Protein AF-A0AAW5EM48-F1 (afdb_monomer_lite)

pLDDT: mean 89.66, std 8.11, range [51.62, 98.0]

Radius of gyration: 16.62 Å; chains: 1; bounding box: 45×29×38 Å

Secondary structure (DSSP, 8-state):
-PPP--HHHHHHHHS-TTSS--SS--S--BEEEEEPPPTTS---EEEEE-TT-GGGHHHHTSSSEE--SEEESTT---GGGEEEE-------TT--HHHHHHHHHHHHT-

Sequence (110 aa):
GYPEVSPHDFYRELFPAGSLQQEPEDGKGNIIATQIRPSGKGRTRQWVIDDSLKMLDKVIGDRFGLIPPISFYGKSHTKENAHELFAVVVDVDYVGKQQLKNLLKQFGNG

Foldseek 3Di:
DDDDDDPVRVVCVLQPQPQFADPVGPPHFWWWKWADDPPPRDDIDTDTAGSVRPCVVVAVPHPHIGTAQWGFPDHDPDPVGTDDHRDDDDDCVVPDPVNVVVVVVVVVVD

Structure (mmCIF, N/CA/C/O backbone):
data_AF-A0AAW5EM48-F1
#
_entry.id   AF-A0AAW5EM48-F1
#
loop_
_atom_site.group_PDB
_atom_site.id
_atom_site.type_symbol
_atom_site.label_atom_id
_atom_site.label_alt_id
_atom_site.label_comp_id
_atom_site.label_asym_id
_atom_site.label_entity_id
_atom_site.label_seq_id
_atom_site.pdbx_PDB_ins_code
_atom_site.Cartn_x
_atom_site.Cartn_y
_atom_site.Cartn_z
_atom_site.occupancy
_atom_site.B_iso_or_equiv
_atom_site.auth_seq_id
_atom_site.auth_comp_id
_atom_site.auth_asym_id
_atom_site.auth_atom_id
_atom_site.pdbx_PDB_model_num
ATOM 1 N N . GLY A 1 1 ? -14.894 -10.027 21.585 1.00 75.31 1 GLY A N 1
ATOM 2 C CA . GLY A 1 1 ? -13.995 -9.079 20.902 1.00 75.31 1 GLY A CA 1
ATOM 3 C C . GLY A 1 1 ? -13.931 -9.453 19.440 1.00 75.31 1 GLY A C 1
ATOM 4 O O . GLY A 1 1 ? -14.325 -10.566 19.112 1.00 75.31 1 GLY A O 1
ATOM 5 N N . TYR A 1 2 ? -13.482 -8.547 18.580 1.00 79.31 2 TYR A N 1
ATOM 6 C CA . TYR A 1 2 ? -13.168 -8.904 17.197 1.00 79.31 2 TYR A CA 1
ATOM 7 C C . TYR A 1 2 ? -11.882 -9.739 17.168 1.00 79.31 2 TYR A C 1
ATOM 9 O O . TYR A 1 2 ? -11.009 -9.497 18.007 1.00 79.31 2 TYR A O 1
ATOM 17 N N . PRO A 1 3 ? -11.780 -10.742 16.281 1.00 88.69 3 PRO A N 1
ATOM 18 C CA . PRO A 1 3 ? -10.543 -11.489 16.121 1.00 88.69 3 PRO A CA 1
ATOM 19 C C . PRO A 1 3 ? -9.436 -10.548 15.636 1.00 88.69 3 PRO A C 1
ATOM 21 O O . PRO A 1 3 ? -9.676 -9.675 14.803 1.00 88.69 3 PRO A O 1
ATOM 24 N N . GLU A 1 4 ? -8.231 -10.721 16.174 1.00 90.88 4 GLU A N 1
ATOM 25 C CA . GLU A 1 4 ? -7.046 -10.068 15.628 1.00 90.88 4 GLU A CA 1
ATOM 26 C C . GLU A 1 4 ? -6.735 -10.677 14.256 1.00 90.88 4 GLU A C 1
ATOM 28 O O . GLU A 1 4 ? -6.824 -11.892 14.072 1.00 90.88 4 GLU A O 1
ATOM 33 N N . VAL A 1 5 ? -6.403 -9.825 13.291 1.00 93.25 5 VAL A N 1
ATOM 34 C CA . VAL A 1 5 ? -6.092 -10.219 11.915 1.00 93.25 5 VAL A CA 1
ATOM 35 C C . VAL A 1 5 ? -4.614 -9.950 11.678 1.00 93.25 5 VAL A C 1
ATOM 37 O O . VAL A 1 5 ? -4.095 -8.913 12.100 1.00 93.25 5 VAL A O 1
ATOM 40 N N . SER A 1 6 ? -3.917 -10.879 11.019 1.00 94.31 6 SER A N 1
ATOM 41 C CA . SER A 1 6 ? -2.512 -10.654 10.693 1.00 94.31 6 SER A CA 1
ATOM 42 C C . SER A 1 6 ? -2.380 -9.510 9.677 1.00 94.31 6 SER A C 1
ATOM 44 O O . SER A 1 6 ? -3.267 -9.318 8.841 1.00 94.31 6 SER A O 1
ATOM 46 N N . PRO A 1 7 ? -1.270 -8.753 9.680 1.00 92.75 7 PRO A N 1
ATOM 47 C CA . PRO A 1 7 ? -1.080 -7.697 8.693 1.00 92.75 7 PRO A CA 1
ATOM 48 C C . PRO A 1 7 ? -1.180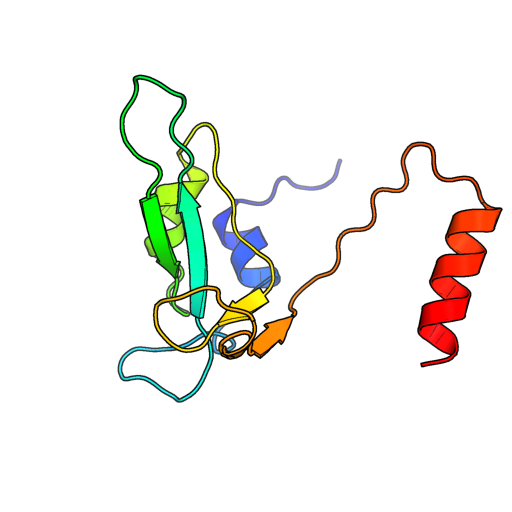 -8.193 7.241 1.00 92.75 7 PRO A C 1
ATOM 50 O O . PRO A 1 7 ? -1.730 -7.495 6.395 1.00 92.75 7 PRO A O 1
ATOM 53 N N . HIS A 1 8 ? -0.691 -9.404 6.951 1.00 95.00 8 HIS A N 1
ATOM 54 C CA . HIS A 1 8 ? -0.789 -9.996 5.612 1.00 95.00 8 HIS A CA 1
ATOM 55 C C . HIS A 1 8 ? -2.232 -10.304 5.217 1.00 95.00 8 HIS A C 1
ATOM 57 O O . HIS A 1 8 ? -2.616 -9.988 4.095 1.00 95.00 8 HIS A O 1
ATOM 63 N N . ASP A 1 9 ? -3.038 -10.848 6.129 1.00 95.88 9 ASP A N 1
ATOM 64 C CA . ASP A 1 9 ? -4.451 -11.130 5.850 1.00 95.88 9 ASP A CA 1
ATOM 65 C C . ASP A 1 9 ? -5.231 -9.832 5.610 1.00 95.88 9 ASP A C 1
ATOM 67 O O . ASP A 1 9 ? -5.975 -9.730 4.636 1.00 95.88 9 ASP A O 1
ATOM 71 N N . PHE A 1 10 ? -4.981 -8.802 6.427 1.00 94.56 10 PHE A N 1
ATOM 72 C CA . PHE A 1 10 ? -5.585 -7.481 6.249 1.00 94.56 10 PHE A CA 1
ATOM 73 C C . PHE A 1 10 ? -5.252 -6.880 4.874 1.00 94.56 10 PHE A C 1
ATOM 75 O O . PHE A 1 10 ? -6.143 -6.440 4.149 1.00 94.56 10 PHE A O 1
ATOM 82 N N . TYR A 1 11 ? -3.972 -6.873 4.482 1.00 95.88 11 TYR A N 1
ATOM 83 C CA . TYR A 1 11 ? -3.571 -6.315 3.187 1.00 95.88 11 TYR A CA 1
ATOM 84 C C . TYR A 1 11 ? -3.989 -7.184 2.003 1.00 95.88 11 TYR A C 1
ATOM 86 O O . TYR A 1 11 ? -4.153 -6.651 0.910 1.00 95.88 11 TYR A O 1
ATOM 94 N N 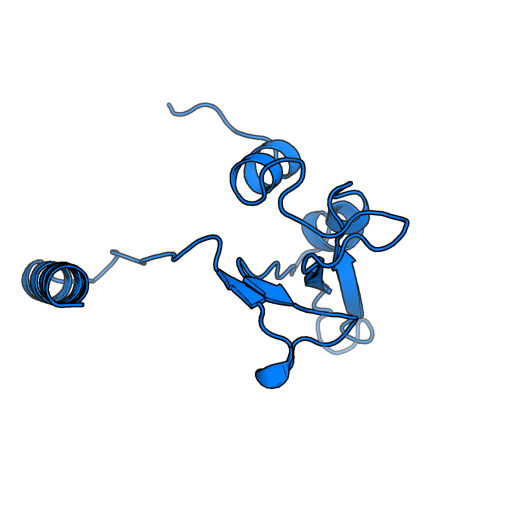. ARG A 1 12 ? -4.194 -8.489 2.196 1.00 96.94 12 ARG A N 1
ATOM 95 C CA . ARG A 1 12 ? -4.759 -9.358 1.163 1.00 96.94 12 ARG A CA 1
ATOM 96 C C . ARG A 1 12 ? -6.248 -9.102 0.945 1.00 96.94 12 ARG A C 1
ATOM 98 O O . ARG A 1 12 ? -6.707 -9.201 -0.187 1.00 96.94 12 ARG A O 1
ATOM 105 N N . GLU A 1 13 ? -6.993 -8.775 1.998 1.00 95.75 13 GLU A N 1
ATOM 106 C CA . GLU A 1 13 ? -8.387 -8.338 1.873 1.00 95.75 13 GLU A CA 1
ATOM 107 C C . GLU A 1 13 ? -8.472 -6.966 1.187 1.00 95.75 13 GLU A C 1
ATOM 109 O O . GLU A 1 13 ? -9.292 -6.774 0.291 1.00 95.75 13 GLU A O 1
ATOM 114 N N . LEU A 1 14 ? -7.575 -6.041 1.549 1.00 96.00 14 LEU A N 1
ATOM 115 C CA . LEU A 1 14 ? -7.492 -4.714 0.933 1.00 96.00 14 LEU A CA 1
ATOM 116 C C . LEU A 1 14 ? -7.038 -4.756 -0.538 1.00 96.00 14 LEU A C 1
ATOM 118 O O . LEU A 1 14 ? -7.526 -3.970 -1.347 1.00 96.00 14 LEU A O 1
ATOM 122 N N . PHE A 1 15 ? -6.111 -5.654 -0.878 1.00 96.94 15 PHE A N 1
ATOM 123 C CA . PHE A 1 15 ? -5.591 -5.884 -2.229 1.00 96.94 15 PHE A CA 1
ATOM 124 C C . PHE A 1 15 ? -5.853 -7.344 -2.638 1.00 96.94 15 PHE A C 1
ATOM 126 O O . PHE A 1 15 ? -4.977 -8.207 -2.462 1.00 96.94 15 PHE A O 1
ATOM 133 N N . PRO A 1 16 ? -7.067 -7.648 -3.140 1.00 97.19 16 PRO A N 1
ATOM 134 C CA . PRO A 1 16 ? -7.460 -9.008 -3.489 1.00 97.19 16 PRO A CA 1
ATOM 135 C C . PRO A 1 16 ? -6.467 -9.676 -4.441 1.00 97.19 16 PRO A C 1
ATOM 137 O O . PRO A 1 16 ? -5.892 -9.034 -5.312 1.00 97.19 16 PRO A O 1
ATOM 140 N N . ALA A 1 17 ? -6.273 -10.990 -4.307 1.00 97.50 17 ALA A N 1
ATOM 141 C CA . ALA A 1 17 ? -5.379 -11.725 -5.202 1.00 97.50 17 ALA A CA 1
ATOM 142 C C . ALA A 1 17 ? -5.757 -11.505 -6.678 1.00 97.50 17 ALA A C 1
ATOM 144 O O . ALA A 1 17 ? -6.915 -11.659 -7.073 1.00 97.50 17 ALA A O 1
ATOM 145 N N . GLY A 1 18 ? -4.763 -11.152 -7.486 1.00 96.75 18 GLY A N 1
ATOM 146 C CA . GLY A 1 18 ? -4.918 -10.777 -8.882 1.00 96.75 18 GLY A CA 1
ATOM 147 C C . GLY A 1 18 ? -5.297 -9.315 -9.119 1.00 96.75 18 GLY A C 1
ATOM 148 O O . GLY A 1 18 ? -5.459 -8.962 -10.287 1.00 96.75 18 GLY A O 1
ATOM 149 N N . SER A 1 19 ? -5.439 -8.470 -8.092 1.00 97.19 19 SER A N 1
ATOM 150 C CA . SER A 1 19 ? -5.757 -7.044 -8.268 1.00 97.19 19 SER A CA 1
ATOM 151 C C . SER A 1 19 ? -4.523 -6.180 -8.527 1.00 97.19 19 SER A C 1
ATOM 153 O O . SER A 1 19 ? -4.646 -5.088 -9.076 1.00 97.19 19 SER A O 1
ATOM 155 N N . LEU A 1 20 ? -3.336 -6.649 -8.139 1.00 98.00 20 LEU A N 1
ATOM 156 C CA . LEU A 1 20 ? -2.077 -5.950 -8.382 1.00 98.00 20 LEU A CA 1
ATOM 157 C C . LEU A 1 20 ? -1.293 -6.599 -9.524 1.00 98.00 20 LEU A C 1
ATOM 159 O O . LEU A 1 20 ? -1.592 -7.708 -9.971 1.00 98.00 20 LEU A O 1
ATOM 163 N N . GLN A 1 21 ? -0.270 -5.878 -9.977 1.00 97.38 21 GLN A N 1
ATOM 164 C CA . GLN A 1 21 ? 0.688 -6.337 -10.974 1.00 97.38 21 GLN A CA 1
ATOM 165 C C . GLN A 1 21 ? 1.303 -7.694 -10.607 1.00 97.38 21 GLN A C 1
ATOM 167 O O . GLN A 1 21 ? 1.701 -7.910 -9.461 1.00 97.38 21 GLN A O 1
ATOM 172 N N . GLN A 1 22 ? 1.443 -8.575 -11.598 1.00 95.56 22 GLN A N 1
ATOM 173 C CA . GLN A 1 22 ? 2.190 -9.836 -11.492 1.00 95.56 22 GLN A CA 1
ATOM 174 C C . GLN A 1 22 ? 3.527 -9.778 -12.249 1.00 95.56 22 GLN A C 1
ATOM 176 O O . GLN A 1 22 ? 3.798 -8.838 -12.998 1.00 95.56 22 GLN A O 1
ATOM 181 N N . GLU A 1 23 ? 4.374 -10.792 -12.048 1.00 88.00 23 GLU A N 1
ATOM 182 C CA . GLU A 1 23 ? 5.550 -11.042 -12.888 1.00 88.00 23 GLU A CA 1
ATOM 183 C C . GLU A 1 23 ? 5.292 -12.252 -13.810 1.00 88.00 23 GLU A C 1
ATOM 185 O O . GLU A 1 23 ? 4.997 -13.339 -13.302 1.00 88.00 23 GLU A O 1
ATOM 190 N N . PRO A 1 24 ? 5.435 -12.119 -15.147 1.00 88.12 24 PRO A N 1
ATOM 191 C CA . PRO A 1 24 ? 5.740 -10.893 -15.899 1.00 88.12 24 PRO A CA 1
ATOM 192 C C . PRO A 1 24 ? 4.585 -9.874 -15.867 1.00 88.12 24 PRO A C 1
ATOM 194 O O . PRO A 1 24 ? 3.452 -10.249 -15.581 1.00 88.12 24 PRO A O 1
ATOM 197 N N . GLU A 1 25 ? 4.876 -8.599 -16.169 1.00 88.38 25 GLU A N 1
ATOM 198 C CA . GLU A 1 25 ? 3.899 -7.502 -16.051 1.00 88.38 25 GLU A CA 1
ATOM 199 C C . GLU A 1 25 ? 2.615 -7.779 -16.853 1.00 88.38 25 GLU A C 1
ATOM 201 O O . GLU A 1 25 ? 2.661 -8.012 -18.062 1.00 88.38 25 GLU A O 1
ATOM 206 N N . ASP A 1 26 ? 1.463 -7.714 -16.180 1.00 93.81 26 ASP A N 1
ATOM 207 C CA . ASP A 1 26 ? 0.135 -8.037 -16.723 1.00 93.81 26 ASP A CA 1
ATOM 208 C C . ASP A 1 26 ? -0.735 -6.793 -16.988 1.00 93.81 26 ASP A C 1
ATOM 210 O O . ASP A 1 26 ? -1.933 -6.901 -17.247 1.00 93.81 26 ASP A O 1
ATOM 214 N N . GLY A 1 27 ? -0.136 -5.599 -16.936 1.00 93.19 27 GLY A N 1
ATOM 215 C CA . GLY A 1 27 ? -0.814 -4.326 -17.200 1.00 93.19 27 GLY A CA 1
ATOM 216 C C . GLY A 1 27 ? -1.621 -3.764 -16.025 1.00 93.19 27 GLY A C 1
ATOM 217 O O . GLY A 1 27 ? -2.324 -2.769 -16.210 1.00 93.19 27 GLY A O 1
ATOM 218 N N . LYS A 1 28 ? -1.524 -4.356 -14.828 1.00 96.06 28 LYS A N 1
ATOM 219 C CA . LYS A 1 28 ? -2.099 -3.804 -13.589 1.00 96.06 28 LYS A CA 1
ATOM 220 C C . LYS A 1 28 ? -1.109 -2.905 -12.853 1.00 96.06 28 LYS A C 1
ATOM 222 O O . LYS A 1 28 ? 0.086 -2.903 -13.138 1.00 96.06 28 LYS A O 1
ATOM 227 N N . GLY A 1 29 ? -1.621 -2.119 -11.907 1.00 96.94 29 GLY A N 1
ATOM 228 C CA . GLY A 1 29 ? -0.799 -1.275 -11.043 1.00 96.94 29 GLY A CA 1
ATOM 229 C C . GLY A 1 29 ? -0.187 -2.041 -9.863 1.00 96.94 29 GLY A C 1
ATOM 230 O O . GLY A 1 29 ? -0.701 -3.067 -9.424 1.00 96.94 29 GLY A O 1
ATOM 231 N N . ASN A 1 30 ? 0.889 -1.497 -9.300 1.00 97.88 30 ASN A N 1
ATOM 232 C CA . ASN A 1 30 ? 1.539 -1.967 -8.074 1.00 97.88 30 ASN A CA 1
ATOM 233 C C . ASN A 1 30 ? 1.405 -0.943 -6.936 1.00 97.88 30 ASN A C 1
ATOM 235 O O . ASN A 1 30 ? 1.168 0.241 -7.187 1.00 97.88 30 ASN A O 1
ATOM 239 N N . ILE A 1 31 ? 1.659 -1.339 -5.690 1.00 97.75 31 ILE A N 1
ATOM 240 C CA . ILE A 1 31 ? 1.710 -0.388 -4.570 1.00 97.75 31 ILE A CA 1
ATOM 241 C C . ILE A 1 31 ? 3.136 0.139 -4.388 1.00 97.75 31 ILE A C 1
ATOM 243 O O . ILE A 1 31 ? 4.099 -0.626 -4.379 1.00 97.75 31 ILE A O 1
ATOM 247 N N . ILE A 1 32 ? 3.273 1.452 -4.184 1.00 97.25 32 ILE A N 1
ATOM 248 C CA . ILE A 1 32 ? 4.540 2.084 -3.791 1.00 97.25 32 ILE A CA 1
ATOM 249 C C . ILE A 1 32 ? 4.510 2.348 -2.283 1.00 97.25 32 ILE A C 1
ATOM 251 O O . ILE A 1 32 ? 4.040 3.390 -1.820 1.00 97.25 32 ILE A O 1
ATOM 255 N N . ALA A 1 33 ? 5.009 1.392 -1.503 1.00 96.31 33 ALA A N 1
ATOM 256 C CA . ALA A 1 33 ? 5.060 1.496 -0.050 1.00 96.31 33 ALA A CA 1
ATOM 257 C C . ALA A 1 33 ? 6.327 2.221 0.421 1.00 96.31 33 ALA A C 1
ATOM 259 O O . ALA A 1 33 ? 7.395 2.105 -0.180 1.00 96.31 33 ALA A O 1
ATOM 260 N N . THR A 1 34 ? 6.224 2.969 1.518 1.00 95.12 34 THR A N 1
ATOM 261 C CA . THR A 1 34 ? 7.306 3.805 2.048 1.00 95.12 34 THR A CA 1
ATOM 262 C C . THR A 1 34 ? 7.709 3.347 3.446 1.00 95.12 34 THR A C 1
ATOM 264 O O . THR A 1 34 ? 6.913 3.360 4.381 1.00 95.12 34 THR A O 1
ATOM 267 N N . GLN A 1 35 ? 8.981 2.985 3.595 1.00 93.88 35 GLN A N 1
ATOM 268 C CA . GLN A 1 35 ? 9.634 2.746 4.877 1.00 93.88 35 GLN A CA 1
ATOM 269 C C . GLN A 1 35 ? 10.256 4.063 5.359 1.00 93.88 35 GLN A C 1
ATOM 271 O O . GLN A 1 35 ? 11.287 4.502 4.831 1.00 93.88 35 GLN A O 1
ATOM 276 N N . ILE A 1 36 ? 9.635 4.702 6.350 1.00 91.00 36 ILE A N 1
ATOM 277 C CA . ILE A 1 36 ? 10.069 5.998 6.877 1.00 91.00 36 ILE A CA 1
ATOM 278 C C . ILE A 1 36 ? 11.137 5.767 7.943 1.00 91.00 36 ILE A C 1
ATOM 280 O O . ILE A 1 36 ? 10.903 5.118 8.960 1.00 91.00 36 ILE A O 1
ATOM 284 N N . ARG A 1 37 ? 12.319 6.353 7.736 1.00 85.31 37 ARG A N 1
ATOM 285 C CA . ARG A 1 37 ? 13.398 6.311 8.727 1.00 85.31 37 ARG A CA 1
ATOM 286 C C . ARG A 1 37 ? 13.491 7.654 9.446 1.00 85.31 37 ARG A C 1
ATOM 288 O O . ARG A 1 37 ? 13.587 8.679 8.773 1.00 85.31 37 ARG A O 1
ATOM 295 N N . PRO A 1 38 ? 13.484 7.675 10.792 1.00 80.94 38 PRO A N 1
ATOM 296 C CA . PRO A 1 38 ? 13.710 8.901 11.543 1.00 80.94 38 PRO A CA 1
ATOM 297 C C . PRO A 1 38 ? 15.035 9.560 11.157 1.00 80.94 38 PRO A C 1
ATOM 299 O O . PRO A 1 38 ? 16.006 8.871 10.821 1.00 80.94 38 PRO A O 1
ATOM 302 N N . SER A 1 39 ? 15.086 10.889 11.263 1.00 77.69 39 SER A N 1
ATOM 303 C CA . SER A 1 39 ? 16.307 11.657 11.007 1.00 77.69 39 SER A CA 1
ATOM 304 C C . SER A 1 39 ? 17.494 11.082 11.791 1.00 77.69 39 SER A C 1
ATOM 306 O O . SER A 1 39 ? 17.364 10.703 12.956 1.00 77.69 39 SER A O 1
ATOM 308 N N . GLY A 1 40 ? 18.641 10.950 11.124 1.00 78.06 40 GLY A N 1
ATOM 309 C CA . GLY A 1 40 ? 19.852 10.348 11.692 1.00 78.06 40 GLY A CA 1
ATOM 310 C C . GLY A 1 40 ? 19.916 8.813 11.659 1.00 78.06 40 GLY A C 1
ATOM 311 O O . GLY A 1 40 ? 20.971 8.263 11.959 1.00 78.06 40 GLY A O 1
ATOM 312 N N . LYS A 1 41 ? 18.854 8.099 11.248 1.00 78.88 41 LYS A N 1
ATOM 313 C CA . LYS A 1 41 ? 18.843 6.619 11.121 1.00 78.88 41 LYS A CA 1
ATOM 314 C C . LYS A 1 41 ? 18.862 6.109 9.671 1.00 78.88 41 LYS A C 1
ATOM 316 O O . LYS A 1 41 ? 18.568 4.942 9.401 1.00 78.88 41 LYS A O 1
ATOM 321 N N . GLY A 1 42 ? 19.232 6.980 8.734 1.00 82.69 42 GLY A N 1
ATOM 322 C CA . GLY A 1 42 ? 19.325 6.689 7.304 1.00 82.69 42 GLY A CA 1
ATOM 323 C C . GLY A 1 42 ? 18.210 7.336 6.484 1.00 82.69 42 GLY A C 1
ATOM 324 O O . GLY A 1 42 ? 17.433 8.142 6.985 1.00 82.69 42 GLY A O 1
ATOM 325 N N . ARG A 1 43 ? 18.164 6.998 5.192 1.00 87.44 43 ARG A N 1
ATOM 326 C CA . ARG A 1 43 ? 17.185 7.549 4.246 1.00 87.44 43 ARG A CA 1
ATOM 327 C C . ARG A 1 43 ? 15.895 6.733 4.245 1.00 87.44 43 ARG A C 1
ATOM 329 O O . ARG A 1 43 ? 15.950 5.506 4.340 1.00 87.44 43 ARG A O 1
ATOM 336 N N . THR A 1 44 ? 14.769 7.420 4.067 1.00 91.12 44 THR A N 1
ATOM 337 C CA . THR A 1 44 ? 13.489 6.818 3.672 1.00 91.12 44 THR A CA 1
ATOM 338 C C . THR A 1 44 ? 13.679 5.963 2.421 1.00 91.12 44 THR A C 1
ATOM 340 O O . THR A 1 44 ? 14.427 6.341 1.515 1.00 91.12 44 THR A O 1
ATOM 343 N N . ARG A 1 45 ? 13.028 4.800 2.386 1.00 92.00 45 ARG A N 1
ATOM 344 C CA . ARG A 1 45 ? 13.079 3.869 1.251 1.00 92.00 45 ARG A CA 1
ATOM 345 C C . ARG A 1 45 ? 11.681 3.606 0.722 1.00 92.00 45 ARG A C 1
ATOM 347 O O . ARG A 1 45 ? 10.728 3.604 1.495 1.00 92.00 45 ARG A O 1
ATOM 354 N N . GLN A 1 46 ? 11.588 3.362 -0.577 1.00 94.38 46 GLN A N 1
ATOM 355 C CA . GLN A 1 46 ? 10.355 2.956 -1.235 1.00 94.38 46 GLN A CA 1
ATOM 356 C C . GLN A 1 46 ? 10.488 1.531 -1.756 1.00 94.38 46 GLN A C 1
ATOM 358 O O . GLN A 1 46 ? 11.576 1.104 -2.148 1.00 94.38 46 GLN A O 1
ATOM 363 N N . TRP A 1 47 ? 9.374 0.813 -1.739 1.00 95.75 47 TRP A N 1
ATOM 364 C CA . TRP A 1 47 ? 9.279 -0.578 -2.142 1.00 95.75 47 TRP A CA 1
ATOM 365 C C . TRP A 1 47 ? 8.081 -0.743 -3.063 1.00 95.75 47 TRP A C 1
ATOM 367 O O . TRP A 1 47 ? 6.989 -0.271 -2.751 1.00 95.75 47 TRP A O 1
ATOM 377 N N . VAL A 1 48 ? 8.307 -1.415 -4.187 1.00 96.44 48 VAL A N 1
ATOM 378 C CA . VAL A 1 48 ? 7.233 -1.868 -5.066 1.00 96.44 48 VAL A CA 1
ATOM 379 C C . VAL A 1 48 ? 6.665 -3.146 -4.468 1.00 96.44 48 VAL A C 1
ATOM 381 O O . VAL A 1 48 ? 7.424 -4.065 -4.153 1.00 96.44 48 VAL A O 1
ATOM 384 N N . ILE A 1 49 ? 5.354 -3.180 -4.277 1.00 96.88 49 ILE A N 1
ATOM 385 C CA . ILE A 1 49 ? 4.622 -4.350 -3.808 1.00 96.88 49 ILE A CA 1
ATOM 386 C C . ILE A 1 49 ? 3.708 -4.800 -4.943 1.00 96.88 49 ILE A C 1
ATOM 388 O O . ILE A 1 49 ? 2.816 -4.063 -5.370 1.00 96.88 49 ILE A O 1
ATOM 392 N N . ASP A 1 50 ? 3.991 -6.000 -5.427 1.00 97.00 50 ASP A N 1
ATOM 393 C CA . ASP A 1 50 ? 3.241 -6.723 -6.444 1.00 97.00 50 ASP A CA 1
ATOM 394 C C . ASP A 1 50 ? 2.156 -7.604 -5.798 1.00 97.00 50 ASP A C 1
ATOM 396 O O . ASP A 1 50 ? 1.991 -7.635 -4.573 1.00 97.00 50 ASP 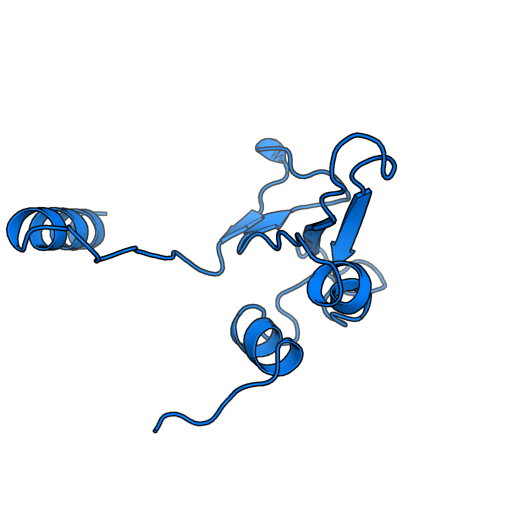A O 1
ATOM 400 N N . ASP A 1 51 ? 1.435 -8.365 -6.616 1.00 97.69 51 ASP A N 1
ATOM 401 C CA . ASP A 1 51 ? 0.358 -9.244 -6.152 1.00 97.69 51 ASP A CA 1
ATOM 402 C C . ASP A 1 51 ? 0.828 -10.334 -5.174 1.00 97.69 51 ASP A C 1
ATOM 404 O O . ASP A 1 51 ? 0.044 -10.843 -4.367 1.00 97.69 51 ASP A O 1
ATOM 408 N N . SER A 1 52 ? 2.126 -10.662 -5.162 1.00 96.75 52 SER A N 1
ATOM 409 C CA . SER A 1 52 ? 2.684 -11.620 -4.204 1.00 96.75 52 SER A CA 1
ATOM 410 C C . SER A 1 52 ? 2.697 -11.085 -2.770 1.00 96.75 52 SER A C 1
ATOM 412 O O . SER A 1 52 ? 2.784 -11.873 -1.828 1.00 96.75 52 SER A O 1
ATOM 414 N N . LEU A 1 53 ? 2.619 -9.760 -2.596 1.00 96.50 53 LEU A N 1
ATOM 415 C CA . LEU A 1 53 ? 2.716 -9.038 -1.326 1.00 96.50 53 LEU A CA 1
ATOM 416 C C . LEU A 1 53 ? 4.009 -9.288 -0.521 1.00 96.50 53 LEU A C 1
ATOM 418 O O . LEU A 1 53 ? 4.152 -8.770 0.585 1.00 96.50 53 LEU A O 1
ATOM 422 N N . LYS A 1 54 ? 5.008 -9.996 -1.067 1.00 95.25 54 LYS A N 1
ATOM 423 C CA . LYS A 1 54 ? 6.264 -10.333 -0.359 1.00 95.25 54 LYS A CA 1
ATOM 424 C C . LYS A 1 54 ? 7.009 -9.106 0.169 1.00 95.25 54 LYS A C 1
ATOM 426 O O . LYS A 1 54 ? 7.678 -9.158 1.197 1.00 95.25 54 LYS A O 1
ATOM 431 N N . MET A 1 55 ? 6.904 -7.985 -0.539 1.00 95.38 55 MET A N 1
ATOM 432 C CA . MET A 1 55 ? 7.597 -6.751 -0.177 1.00 95.38 55 MET A CA 1
ATOM 433 C C . MET A 1 55 ? 6.922 -5.968 0.959 1.00 95.38 55 MET A C 1
ATOM 435 O O . MET A 1 55 ? 7.534 -5.027 1.473 1.00 95.38 55 MET A O 1
ATOM 439 N N . LEU A 1 56 ? 5.738 -6.389 1.428 1.00 95.25 56 LEU A N 1
ATOM 440 C CA . LEU A 1 56 ? 5.111 -5.845 2.639 1.00 95.25 56 LEU A CA 1
ATOM 441 C C . LEU A 1 56 ? 6.027 -5.952 3.864 1.00 95.25 56 LEU A C 1
ATOM 443 O O . LEU A 1 56 ? 6.098 -5.017 4.666 1.00 95.25 56 LEU A O 1
ATOM 447 N N . ASP A 1 57 ? 6.793 -7.039 3.979 1.00 93.69 57 ASP A N 1
ATOM 448 C CA . ASP A 1 57 ? 7.655 -7.310 5.137 1.00 93.69 57 ASP A CA 1
ATOM 449 C C . ASP A 1 57 ? 8.731 -6.235 5.350 1.00 93.69 57 ASP A C 1
ATOM 451 O O . ASP A 1 57 ? 9.222 -6.036 6.462 1.00 93.69 57 ASP A O 1
ATOM 455 N N . LYS A 1 58 ? 9.092 -5.486 4.298 1.00 92.50 58 LYS A N 1
ATOM 456 C CA . LYS A 1 58 ? 10.039 -4.365 4.408 1.00 92.50 58 LYS A CA 1
ATOM 457 C C . LYS A 1 58 ? 9.469 -3.156 5.147 1.00 92.50 58 LYS A C 1
ATOM 459 O O . LYS A 1 58 ? 10.244 -2.284 5.557 1.00 92.50 58 LYS A O 1
ATOM 464 N N . VAL A 1 59 ? 8.147 -3.086 5.266 1.00 93.38 59 VAL A N 1
ATOM 465 C CA . VAL A 1 59 ? 7.406 -1.914 5.734 1.00 93.38 59 VAL A CA 1
ATOM 466 C C . VAL A 1 59 ? 6.644 -2.224 7.020 1.00 93.38 59 VAL A C 1
ATOM 468 O O . VAL A 1 59 ? 6.711 -1.426 7.948 1.00 93.38 59 VAL A O 1
ATOM 471 N N . ILE A 1 60 ? 5.997 -3.391 7.112 1.00 90.12 60 ILE A N 1
ATOM 472 C CA . ILE A 1 60 ? 5.190 -3.796 8.278 1.00 90.12 60 ILE A CA 1
ATOM 473 C C . ILE A 1 60 ? 6.046 -3.990 9.540 1.00 90.12 60 ILE A C 1
ATOM 475 O O . ILE A 1 60 ? 5.600 -3.678 10.638 1.00 90.12 60 ILE A O 1
ATOM 479 N N . GLY A 1 61 ? 7.284 -4.474 9.397 1.00 80.06 61 GLY A N 1
ATOM 480 C CA . GLY A 1 61 ? 8.196 -4.685 10.528 1.00 80.06 61 GLY A CA 1
ATOM 481 C C . GLY A 1 61 ? 8.943 -3.432 10.998 1.00 80.06 61 GLY A C 1
ATOM 482 O O . GLY A 1 61 ? 9.746 -3.521 11.928 1.00 80.06 61 GLY A O 1
ATOM 483 N N . ASP A 1 62 ? 8.745 -2.281 10.347 1.00 83.88 62 ASP A N 1
ATOM 484 C CA . ASP A 1 62 ? 9.408 -1.035 10.733 1.00 83.88 62 ASP A CA 1
ATOM 485 C C . ASP A 1 62 ? 8.526 -0.197 11.668 1.00 83.88 62 ASP A C 1
ATOM 487 O O . ASP A 1 62 ? 7.304 -0.310 11.695 1.00 83.88 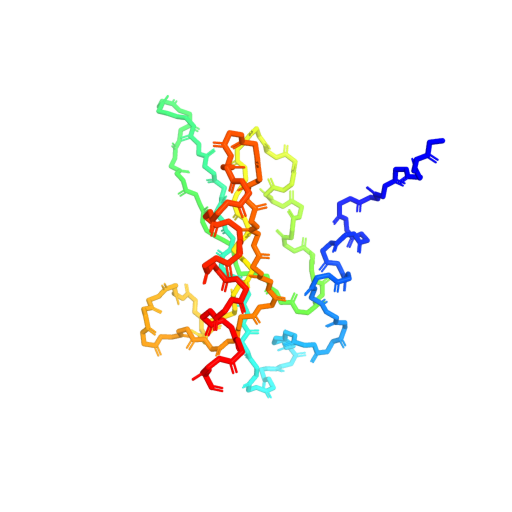62 ASP A O 1
ATOM 491 N N . ARG A 1 63 ? 9.156 0.705 12.421 1.00 82.56 63 ARG A N 1
ATOM 492 C CA . ARG A 1 63 ? 8.477 1.605 13.357 1.00 82.56 63 ARG A CA 1
ATOM 493 C C . ARG A 1 63 ? 7.514 2.564 12.652 1.00 82.56 63 ARG A C 1
ATOM 495 O O . ARG A 1 63 ? 6.544 2.995 13.264 1.00 82.56 63 ARG A O 1
ATOM 502 N N . PHE A 1 64 ? 7.817 2.928 11.404 1.00 87.19 64 PHE A N 1
ATOM 503 C CA . PHE A 1 64 ? 7.015 3.840 10.591 1.00 87.19 64 PHE A CA 1
ATOM 504 C C . PHE A 1 64 ? 6.940 3.339 9.144 1.00 87.19 64 PHE A C 1
ATOM 506 O O . PHE A 1 64 ? 7.824 3.603 8.325 1.00 87.19 64 PHE A O 1
ATOM 513 N N . GLY A 1 65 ? 5.867 2.615 8.837 1.00 92.19 65 GLY A N 1
ATOM 514 C CA . GLY A 1 65 ? 5.543 2.149 7.494 1.00 92.19 65 GLY A CA 1
ATOM 515 C C . GLY A 1 65 ? 4.301 2.844 6.940 1.00 92.19 65 GLY A C 1
ATOM 516 O O . GLY A 1 65 ? 3.327 3.033 7.663 1.00 92.19 65 GLY A O 1
ATOM 517 N N . LEU A 1 66 ? 4.333 3.221 5.662 1.00 93.75 66 LEU A N 1
ATOM 518 C CA . LEU A 1 66 ? 3.182 3.768 4.945 1.00 93.75 66 LEU A CA 1
ATOM 519 C C . LEU A 1 66 ? 2.898 2.917 3.709 1.00 93.75 66 LEU A C 1
ATOM 521 O O . LEU A 1 66 ? 3.761 2.763 2.844 1.00 93.75 66 LEU A O 1
ATOM 525 N N . ILE A 1 67 ? 1.684 2.380 3.631 1.00 95.44 67 ILE A N 1
ATOM 526 C CA . ILE A 1 67 ? 1.200 1.569 2.513 1.00 95.44 67 ILE A CA 1
ATOM 527 C C . ILE A 1 67 ? -0.056 2.270 1.988 1.00 95.44 67 ILE A C 1
ATOM 529 O O . ILE A 1 67 ? -1.080 2.264 2.672 1.00 95.44 67 ILE A O 1
ATOM 533 N N . PRO A 1 68 ? 0.022 2.963 0.841 1.00 94.44 68 PRO A N 1
ATOM 534 C CA . PRO A 1 68 ? -1.119 3.704 0.329 1.00 94.44 68 PRO A CA 1
ATOM 535 C C . PRO A 1 68 ? -2.165 2.732 -0.251 1.00 94.44 68 PRO A C 1
ATOM 537 O O . PRO A 1 68 ? -1.778 1.790 -0.943 1.00 94.44 68 PRO A O 1
ATOM 540 N N . PRO A 1 69 ? -3.478 2.951 -0.041 1.00 95.19 69 PRO A N 1
ATOM 541 C CA . PRO A 1 69 ? -4.539 2.117 -0.612 1.00 95.19 69 PRO A CA 1
ATOM 542 C C . PRO A 1 69 ? -4.825 2.495 -2.077 1.00 95.19 69 PRO A C 1
ATOM 544 O O . PRO A 1 69 ? -5.977 2.601 -2.484 1.00 95.19 69 PRO A O 1
ATOM 547 N N . ILE A 1 70 ? -3.780 2.769 -2.859 1.00 96.81 70 ILE A N 1
ATOM 548 C CA . ILE A 1 70 ? -3.858 3.163 -4.270 1.00 96.81 70 ILE A CA 1
ATOM 549 C C . ILE A 1 70 ? -2.708 2.520 -5.050 1.00 96.81 70 ILE A C 1
ATOM 551 O O . ILE A 1 70 ? -1.569 2.498 -4.574 1.00 96.81 70 ILE A O 1
ATOM 555 N N . SER A 1 71 ? -3.007 1.999 -6.237 1.00 97.25 71 SER A N 1
ATOM 556 C CA . SER A 1 71 ? -2.016 1.425 -7.146 1.00 97.25 71 SER A CA 1
ATOM 557 C C . SER A 1 71 ? -1.471 2.449 -8.135 1.00 97.25 71 SER A C 1
ATOM 559 O O . SER A 1 71 ? -2.099 3.466 -8.440 1.00 97.25 71 SER A O 1
ATOM 561 N N . PHE A 1 72 ? -0.270 2.166 -8.632 1.00 97.50 72 PHE A N 1
ATOM 562 C CA . PHE A 1 72 ? 0.455 2.986 -9.589 1.00 97.50 72 PHE A CA 1
ATOM 563 C C . PHE A 1 72 ? 1.041 2.129 -10.700 1.00 97.50 72 PHE A C 1
ATOM 565 O O . PHE A 1 72 ? 1.470 1.002 -10.457 1.00 97.50 72 PHE A O 1
ATO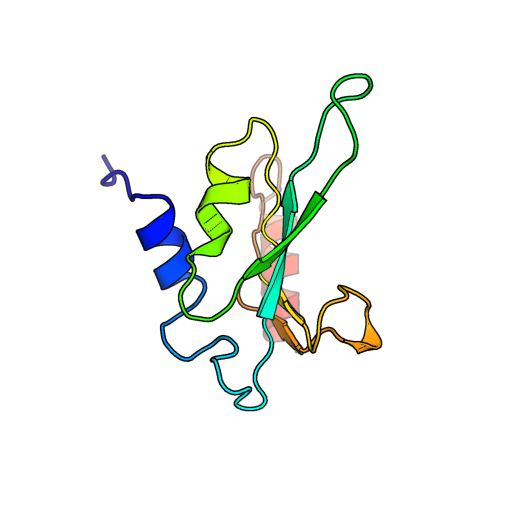M 572 N N . TYR A 1 73 ? 1.147 2.691 -11.896 1.00 95.75 73 TYR A N 1
ATOM 573 C CA . TYR A 1 73 ? 1.953 2.107 -12.956 1.00 95.75 73 TYR A CA 1
ATOM 574 C C . TYR A 1 73 ? 3.443 2.392 -12.756 1.00 95.75 73 TYR A C 1
ATOM 576 O O . TYR A 1 73 ? 3.864 3.518 -12.464 1.00 95.75 73 TYR A O 1
ATOM 584 N N . GLY A 1 74 ? 4.259 1.354 -12.944 1.00 91.88 74 GLY A N 1
ATOM 585 C CA . GLY A 1 74 ? 5.704 1.428 -12.779 1.00 91.88 74 GLY A CA 1
ATOM 586 C C . GLY A 1 74 ? 6.128 1.752 -11.342 1.00 91.88 74 GLY A C 1
ATOM 587 O O . GLY A 1 74 ? 5.445 1.464 -10.365 1.00 91.88 74 GLY A O 1
ATOM 588 N N . LYS A 1 75 ? 7.302 2.373 -11.197 1.00 91.25 75 LYS A N 1
ATOM 589 C CA . LYS A 1 75 ? 8.022 2.449 -9.908 1.00 91.25 75 LYS A CA 1
ATOM 590 C C . LYS A 1 75 ? 7.892 3.790 -9.176 1.00 91.25 75 LYS A C 1
ATOM 592 O O . LYS A 1 75 ? 8.669 4.061 -8.264 1.00 91.25 75 LYS A O 1
ATOM 597 N N . SER A 1 76 ? 6.966 4.651 -9.596 1.00 89.31 76 SER A N 1
ATOM 598 C CA . SER A 1 76 ? 6.832 6.030 -9.108 1.00 89.31 76 SER A CA 1
ATOM 599 C C . SER A 1 76 ? 5.387 6.341 -8.737 1.00 89.31 76 SER A C 1
ATOM 601 O O . SER A 1 76 ? 4.480 6.023 -9.500 1.00 89.31 76 SER A O 1
ATOM 603 N N . HIS A 1 77 ? 5.187 7.015 -7.602 1.00 88.88 77 HIS A N 1
ATOM 604 C CA . HIS A 1 77 ? 3.867 7.370 -7.070 1.00 88.88 77 HIS A CA 1
ATOM 605 C C . HIS A 1 77 ? 3.319 8.718 -7.578 1.00 88.88 77 HIS A C 1
ATOM 607 O O . HIS A 1 77 ? 2.637 9.441 -6.849 1.00 88.88 77 HIS A O 1
ATOM 613 N N . THR A 1 78 ? 3.704 9.133 -8.786 1.00 92.12 78 THR A N 1
ATOM 614 C CA . THR A 1 78 ? 3.249 10.410 -9.355 1.00 92.12 78 THR A CA 1
ATOM 615 C C . THR A 1 78 ? 1.764 10.349 -9.713 1.00 92.12 78 THR A C 1
ATOM 617 O O . THR A 1 78 ? 1.190 9.270 -9.861 1.00 92.12 78 THR A O 1
ATOM 620 N N . LYS A 1 79 ? 1.120 11.515 -9.853 1.00 90.50 79 LYS A N 1
ATOM 621 C CA . LYS A 1 79 ? -0.322 11.591 -10.141 1.00 90.50 79 LYS A CA 1
ATOM 622 C C . LYS A 1 79 ? -0.671 10.949 -11.480 1.00 90.50 79 LYS A C 1
ATOM 624 O O . LYS A 1 79 ? -1.705 10.312 -11.592 1.00 90.50 79 LYS A O 1
ATOM 629 N N . GLU A 1 80 ? 0.208 11.094 -12.463 1.00 93.94 80 GLU A N 1
ATOM 630 C CA . GLU A 1 80 ? 0.049 10.547 -13.812 1.00 93.94 80 GLU A CA 1
ATOM 631 C C . GLU A 1 80 ? 0.127 9.016 -13.818 1.00 93.94 80 GLU A C 1
ATOM 633 O O . GLU A 1 80 ? -0.420 8.378 -14.711 1.00 93.94 80 GLU A O 1
ATOM 638 N N . ASN A 1 81 ? 0.784 8.434 -12.811 1.00 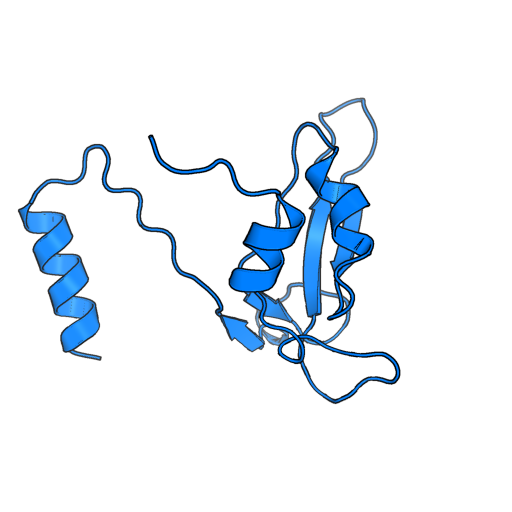94.94 81 ASN A N 1
ATOM 639 C CA . ASN A 1 81 ? 0.920 6.992 -12.666 1.00 94.94 81 ASN A CA 1
ATOM 640 C C . ASN A 1 81 ? -0.178 6.376 -11.797 1.00 94.94 81 ASN A C 1
ATOM 642 O O . ASN A 1 81 ? -0.259 5.154 -11.752 1.00 94.94 81 ASN A O 1
ATOM 646 N N . ALA A 1 82 ? -0.975 7.172 -11.079 1.00 95.12 82 ALA A N 1
ATOM 647 C CA . ALA A 1 82 ? -2.031 6.660 -10.211 1.00 95.12 82 ALA A CA 1
ATOM 648 C C . ALA A 1 82 ? -3.093 5.916 -11.035 1.00 95.12 82 ALA A C 1
ATOM 650 O O . ALA A 1 82 ? -3.541 6.419 -12.065 1.00 95.12 82 ALA A O 1
ATOM 651 N N . HIS A 1 83 ? -3.488 4.728 -10.578 1.00 93.19 83 HIS A N 1
ATOM 652 C CA . HIS A 1 83 ? -4.350 3.830 -11.342 1.00 93.19 83 HIS A CA 1
ATOM 653 C C . HIS A 1 83 ? -5.660 3.497 -10.618 1.00 93.19 83 HIS A C 1
ATOM 655 O O . HIS A 1 83 ? -6.714 3.970 -11.038 1.00 93.19 83 HIS A O 1
ATOM 661 N N . GLU A 1 84 ? -5.611 2.724 -9.531 1.00 95.62 84 GLU A N 1
ATOM 662 C CA . GLU A 1 84 ? -6.812 2.221 -8.851 1.00 95.62 84 GLU A CA 1
ATOM 663 C C . GLU A 1 84 ? -6.788 2.531 -7.352 1.00 95.62 84 GLU A C 1
ATOM 665 O O . GLU A 1 84 ? -5.777 2.310 -6.688 1.00 95.62 84 GLU A O 1
ATOM 670 N N . LEU A 1 85 ? -7.904 3.036 -6.815 1.00 95.69 85 LEU A N 1
ATOM 671 C CA . LEU A 1 85 ? -8.096 3.311 -5.389 1.00 95.69 85 LEU A CA 1
ATOM 672 C C . LEU A 1 85 ? -8.841 2.140 -4.729 1.00 95.69 85 LEU A C 1
ATOM 674 O O . LEU A 1 85 ? -9.984 1.865 -5.078 1.00 95.69 85 LEU A O 1
ATOM 678 N N . PHE A 1 86 ? -8.215 1.501 -3.743 1.00 96.00 86 PHE A N 1
ATOM 679 C CA . PHE A 1 86 ? -8.720 0.294 -3.077 1.00 96.00 86 PHE A CA 1
ATOM 680 C C . PHE A 1 86 ? -9.533 0.586 -1.819 1.00 96.00 86 PHE A C 1
ATOM 682 O O . PHE A 1 86 ? -10.458 -0.149 -1.486 1.00 96.00 86 PHE A O 1
ATOM 689 N N . ALA A 1 87 ? -9.199 1.657 -1.101 1.00 93.50 87 ALA A N 1
ATOM 690 C CA . ALA A 1 87 ? -9.938 2.039 0.092 1.00 93.50 87 ALA A CA 1
ATOM 691 C C . ALA A 1 87 ? -9.906 3.538 0.355 1.00 93.50 87 ALA A C 1
ATOM 693 O O . ALA A 1 87 ? -8.987 4.262 -0.028 1.00 93.50 87 ALA A O 1
ATOM 694 N N . VAL A 1 88 ? -10.918 3.965 1.104 1.00 88.69 88 VAL A N 1
ATOM 695 C CA . VAL A 1 88 ? -11.019 5.282 1.719 1.00 88.69 88 VAL A CA 1
ATOM 696 C C . VAL A 1 88 ? -11.209 5.062 3.211 1.00 88.69 88 VAL A C 1
ATOM 698 O O . VAL A 1 88 ? -12.089 4.311 3.625 1.00 88.69 88 VAL A O 1
ATOM 701 N N . VAL A 1 89 ? -10.384 5.721 4.021 1.00 82.50 89 VAL A N 1
ATOM 702 C CA . VAL A 1 89 ? -10.508 5.696 5.480 1.00 82.50 89 VAL A CA 1
ATOM 703 C C . VAL A 1 89 ? -11.138 7.008 5.923 1.00 82.50 89 VAL A C 1
ATOM 705 O O . VAL A 1 89 ? -10.671 8.082 5.547 1.00 82.50 89 VAL A O 1
ATOM 708 N N . VAL A 1 90 ? -12.204 6.915 6.714 1.00 79.94 90 VAL A N 1
ATOM 709 C CA . VAL A 1 90 ? -12.863 8.069 7.327 1.00 79.94 90 VAL A CA 1
ATOM 710 C C . VAL A 1 90 ? -12.608 7.996 8.820 1.00 79.94 90 VAL A C 1
ATOM 712 O O . VAL A 1 90 ? -13.068 7.068 9.481 1.00 79.94 90 VAL A O 1
ATOM 715 N N . ASP A 1 91 ? -11.881 8.977 9.340 1.00 80.56 91 ASP A N 1
ATOM 716 C CA . ASP A 1 91 ? -11.806 9.192 10.777 1.00 80.56 91 ASP A CA 1
ATOM 717 C C . ASP A 1 91 ? -13.100 9.876 11.235 1.00 80.56 91 ASP A C 1
ATOM 719 O O . ASP A 1 91 ? -13.501 10.909 10.689 1.00 80.56 91 ASP A O 1
ATOM 723 N N . VAL A 1 92 ? -13.798 9.246 12.176 1.00 77.94 92 VAL A N 1
ATOM 724 C CA . VAL A 1 92 ? -15.099 9.708 12.686 1.00 77.94 92 VAL A CA 1
ATOM 725 C C . VAL A 1 92 ? -14.946 10.338 14.071 1.00 77.94 92 VAL A C 1
ATOM 727 O O . VAL A 1 92 ? -15.873 10.994 14.559 1.00 77.94 92 VAL A O 1
ATOM 730 N N . ASP A 1 93 ? -13.776 10.209 14.695 1.00 76.38 93 ASP A N 1
ATOM 731 C CA . ASP A 1 93 ? -13.539 10.809 15.995 1.00 76.38 93 ASP A CA 1
ATOM 732 C C . ASP A 1 93 ? -13.575 12.337 15.854 1.00 76.38 93 ASP A C 1
ATOM 734 O O . ASP A 1 93 ? -13.011 12.932 14.938 1.00 76.38 93 ASP A O 1
ATOM 738 N N . TYR A 1 94 ? -14.326 12.994 16.742 1.00 68.75 94 TYR A N 1
ATOM 739 C CA . TYR A 1 94 ? -14.592 14.441 16.704 1.00 68.75 94 TYR A CA 1
ATOM 740 C C . TYR A 1 94 ? -15.401 14.952 15.491 1.00 68.75 94 TYR A C 1
ATOM 742 O O . TYR A 1 94 ? -15.613 16.162 15.365 1.00 68.75 94 TYR A O 1
ATOM 750 N N . VAL A 1 95 ? -15.943 14.070 14.642 1.00 74.00 95 VAL A N 1
ATOM 751 C CA . VAL A 1 95 ? -16.832 14.456 13.537 1.00 74.00 95 VAL A CA 1
ATOM 752 C C . VAL A 1 95 ? -18.281 14.533 14.025 1.00 74.00 95 VAL A C 1
ATOM 754 O O . VAL A 1 95 ? -18.895 13.552 14.442 1.00 74.00 95 VAL A O 1
ATOM 757 N N . GLY A 1 96 ? -18.874 15.727 13.957 1.00 79.88 96 GLY A N 1
ATOM 758 C CA . GLY A 1 96 ? -20.284 15.918 14.288 1.00 79.88 96 GLY A CA 1
ATOM 759 C C . GLY A 1 96 ? -21.219 15.181 13.319 1.00 79.88 96 GLY A C 1
ATOM 760 O O . GLY A 1 96 ? -20.928 14.990 12.136 1.00 79.88 96 GLY A O 1
ATOM 761 N N . LYS A 1 97 ? -22.414 14.811 13.799 1.00 84.00 97 LYS A N 1
ATOM 762 C CA . LYS A 1 97 ? -23.428 14.095 12.995 1.00 84.00 97 LYS A CA 1
ATOM 763 C C . LYS A 1 97 ? -23.770 14.804 11.676 1.00 84.00 97 LYS A C 1
ATOM 765 O O . LYS A 1 97 ? -24.135 14.145 10.707 1.00 84.00 97 LYS A O 1
ATOM 770 N N . GLN A 1 98 ? -23.682 16.136 11.631 1.00 82.88 98 GLN A N 1
ATOM 771 C CA . GLN A 1 98 ? -23.994 16.914 10.431 1.00 82.88 98 GLN A CA 1
ATOM 772 C C . GLN A 1 98 ? -22.910 16.780 9.354 1.00 82.88 98 GLN A C 1
ATOM 774 O O . GLN A 1 98 ? -23.230 16.665 8.174 1.00 82.88 98 GLN A O 1
ATOM 779 N N . GLN A 1 99 ? -21.642 16.752 9.754 1.00 81.94 99 GLN A N 1
ATOM 780 C CA . GLN A 1 99 ? -20.499 16.580 8.865 1.00 81.94 99 GLN A CA 1
ATOM 781 C C . GLN A 1 99 ? -20.534 15.197 8.208 1.00 81.94 99 GLN A C 1
ATOM 783 O O . GLN A 1 99 ? -20.379 15.099 6.992 1.00 81.94 99 GLN A O 1
ATOM 788 N N . LEU A 1 100 ? -20.866 14.152 8.976 1.00 81.19 100 LEU A N 1
ATOM 789 C CA . LEU A 1 100 ? -21.043 12.804 8.431 1.00 81.19 100 LEU A CA 1
ATOM 790 C C . LEU A 1 100 ? -22.208 12.736 7.429 1.00 81.19 100 LEU A C 1
ATOM 792 O O . LEU A 1 100 ? -22.065 12.168 6.350 1.00 81.19 100 LEU A O 1
ATOM 796 N N . LYS A 1 101 ? -23.349 13.371 7.735 1.00 83.62 101 LYS A N 1
ATOM 797 C CA . LYS A 1 101 ? -24.478 13.468 6.789 1.00 83.62 101 LYS A CA 1
ATOM 798 C C . LYS A 1 101 ? -24.093 14.182 5.494 1.00 83.62 101 LYS A C 1
ATOM 800 O O . LYS A 1 101 ? -24.521 13.762 4.423 1.00 83.62 101 LYS A O 1
ATOM 805 N N . ASN A 1 102 ? -23.303 15.251 5.586 1.00 84.31 102 ASN A N 1
ATOM 806 C CA . ASN A 1 102 ? -22.841 15.988 4.413 1.00 84.31 102 ASN A CA 1
ATOM 807 C C . ASN A 1 102 ? -21.911 15.128 3.545 1.00 84.31 102 ASN A C 1
ATOM 809 O O . ASN A 1 102 ? -22.080 15.120 2.329 1.00 84.31 102 ASN A O 1
ATOM 813 N N . LEU A 1 103 ? -20.993 14.374 4.161 1.00 81.81 103 LEU A N 1
ATOM 814 C CA . LEU A 1 103 ? -20.107 13.436 3.466 1.00 81.81 103 LEU A CA 1
ATOM 815 C C . LEU A 1 103 ? -20.910 12.361 2.712 1.00 81.81 103 LEU A C 1
ATOM 817 O O . LEU A 1 103 ? -20.736 12.187 1.510 1.00 81.81 103 LEU A O 1
ATOM 821 N N . LEU A 1 104 ? -21.852 11.696 3.389 1.00 83.94 104 LEU A N 1
ATOM 822 C CA . LEU A 1 104 ? -22.713 10.677 2.771 1.00 83.94 104 LEU A CA 1
ATOM 823 C C . LEU A 1 104 ? -23.553 11.243 1.619 1.00 83.94 104 LEU A C 1
ATOM 825 O O . LEU A 1 104 ? -23.715 10.596 0.587 1.00 83.94 104 LEU A O 1
ATOM 829 N N . LYS A 1 105 ? -24.054 12.474 1.768 1.00 86.12 105 LYS A N 1
ATOM 830 C CA . LYS A 1 105 ? -24.787 13.161 0.700 1.00 86.12 105 LYS A CA 1
ATOM 831 C C . LYS A 1 105 ? -23.905 13.426 -0.525 1.00 86.12 105 LYS A C 1
ATOM 833 O O . LYS A 1 105 ? -24.409 13.356 -1.638 1.00 86.12 105 LYS A O 1
ATOM 838 N N . GLN A 1 106 ? -22.619 13.731 -0.343 1.00 78.44 106 GLN A N 1
ATOM 839 C CA . GLN A 1 106 ? -21.698 13.932 -1.466 1.00 78.44 106 GLN A CA 1
ATOM 840 C C . GLN A 1 106 ? -21.433 12.632 -2.231 1.00 78.44 106 GLN A C 1
ATOM 842 O O . GLN A 1 106 ? -21.412 12.674 -3.455 1.00 78.44 106 GLN A O 1
ATOM 847 N N . PHE A 1 107 ? -21.334 11.488 -1.546 1.00 79.38 107 PHE A N 1
ATOM 848 C CA . PHE A 1 107 ? -21.220 10.185 -2.213 1.00 79.38 107 PHE A CA 1
ATOM 849 C C . PHE A 1 107 ? -22.460 9.817 -3.042 1.00 79.38 107 PHE A C 1
ATOM 851 O O . PHE A 1 107 ? -22.321 9.214 -4.096 1.00 79.38 107 PHE A O 1
ATOM 858 N N . GLY A 1 108 ? -23.665 10.182 -2.589 1.00 70.94 108 GLY A N 1
ATOM 859 C CA . GLY A 1 108 ? -24.913 9.877 -3.303 1.00 70.94 108 GLY A CA 1
ATOM 860 C C . GLY A 1 108 ? -25.255 10.813 -4.469 1.00 70.94 108 GLY A C 1
ATOM 861 O O . GLY A 1 108 ? -26.206 10.541 -5.193 1.00 70.94 108 GLY A O 1
ATOM 862 N N . ASN A 1 109 ? -24.522 11.918 -4.630 1.00 74.38 109 ASN A N 1
ATOM 863 C CA . ASN A 1 109 ? -24.745 12.906 -5.692 1.00 74.38 109 ASN A CA 1
ATOM 864 C C . ASN A 1 109 ? -23.710 12.814 -6.832 1.00 74.38 109 ASN A C 1
ATOM 866 O O . ASN A 1 109 ? -23.728 13.677 -7.712 1.00 74.38 109 ASN A O 1
ATOM 870 N N . GLY A 1 110 ? -22.782 11.854 -6.756 1.00 51.62 110 GLY A N 1
ATOM 871 C CA . GLY A 1 110 ? -21.752 11.591 -7.765 1.00 51.62 110 GLY A CA 1
ATOM 872 C C . GLY A 1 110 ? -22.219 10.642 -8.855 1.00 51.62 110 GLY A C 1
ATOM 873 O O . GLY A 1 110 ? -23.089 9.792 -8.562 1.00 51.62 110 GLY A O 1
#

Organism: Campylobacter jejuni (NCBI:txid197)